Protein AF-A0AAT9WAZ8-F1 (afdb_monomer)

Mean predicted aligned error: 16.52 Å

Solvent-accessible surface area (backbone atoms only — not comparable to full-atom values): 7662 Å² total; per-residue (Å²): 144,78,89,80,87,77,90,77,90,78,79,91,81,81,81,81,82,72,86,72,89,79,86,80,87,79,83,78,88,62,100,82,79,78,72,81,79,76,84,78,75,81,79,75,82,80,75,81,80,76,79,80,79,82,88,75,81,82,83,56,69,64,51,25,56,71,21,58,94,56,58,67,73,41,72,49,77,42,74,80,48,99,47,29,38,41,32,26,31,19,38,69,56,98,90,39,52,37,54,44,81,73,46,75,51,64,72,127

Radius of gyration: 33.96 Å; Cα contacts (8 Å, |Δi|>4): 90; chains: 1; bounding box: 61×76×70 Å

Structure (mmCIF, N/CA/C/O backbone):
data_AF-A0AAT9WAZ8-F1
#
_entry.id   AF-A0AAT9WAZ8-F1
#
loop_
_atom_site.group_PDB
_atom_site.id
_atom_site.type_symbol
_atom_site.label_atom_id
_atom_site.label_alt_id
_atom_site.label_comp_id
_atom_site.label_asym_id
_atom_site.label_entity_id
_atom_site.label_seq_id
_atom_site.pdbx_PDB_ins_code
_atom_site.Cartn_x
_atom_site.Cartn_y
_atom_site.Cartn_z
_atom_site.occupancy
_atom_site.B_iso_or_equiv
_atom_site.auth_seq_id
_atom_site.auth_comp_id
_atom_site.auth_asym_id
_atom_site.auth_atom_id
_atom_site.pdbx_PDB_model_num
ATOM 1 N N . MET A 1 1 ? 21.183 57.179 -50.342 1.00 43.44 1 MET A N 1
ATOM 2 C CA . MET A 1 1 ? 21.824 56.343 -51.385 1.00 43.44 1 MET A CA 1
ATOM 3 C C . MET A 1 1 ? 23.147 55.782 -50.868 1.00 43.44 1 MET A C 1
ATOM 5 O O . MET A 1 1 ? 24.085 56.554 -50.728 1.00 43.44 1 MET A O 1
ATOM 9 N N . LYS A 1 2 ? 23.183 54.477 -50.560 1.00 43.06 2 LYS A N 1
ATOM 10 C CA . LYS A 1 2 ? 24.328 53.528 -50.553 1.00 43.06 2 LYS A CA 1
ATOM 11 C C . LYS A 1 2 ? 23.798 52.249 -49.873 1.00 43.06 2 LYS A C 1
ATOM 13 O O . LYS A 1 2 ? 23.693 52.194 -48.658 1.00 43.06 2 LYS A O 1
ATOM 18 N N . VAL A 1 3 ? 23.072 51.398 -50.597 1.00 49.00 3 VAL A N 1
ATOM 19 C CA . VAL A 1 3 ? 23.555 50.081 -51.065 1.00 49.00 3 VAL A CA 1
ATOM 20 C C . VAL A 1 3 ? 24.901 49.684 -50.455 1.00 49.00 3 VAL A C 1
ATOM 22 O O . VAL A 1 3 ? 25.888 50.342 -50.756 1.00 49.00 3 VAL A O 1
ATOM 25 N N . ILE A 1 4 ? 24.917 48.629 -49.635 1.00 52.50 4 ILE A N 1
ATOM 26 C CA . ILE A 1 4 ? 25.861 47.499 -49.702 1.00 52.50 4 ILE A CA 1
ATOM 27 C C . ILE A 1 4 ? 25.246 46.365 -48.872 1.00 52.50 4 ILE A C 1
ATOM 29 O O . ILE A 1 4 ? 25.212 46.388 -47.645 1.00 52.50 4 ILE A O 1
ATOM 33 N N . ALA A 1 5 ? 24.703 45.392 -49.595 1.00 52.84 5 ALA A N 1
ATOM 34 C CA . ALA A 1 5 ? 24.557 44.032 -49.118 1.00 52.84 5 ALA A CA 1
ATOM 35 C C . ALA A 1 5 ? 25.935 43.366 -49.190 1.00 52.84 5 ALA A C 1
ATOM 37 O O . ALA A 1 5 ? 26.611 43.488 -50.211 1.00 52.84 5 ALA A O 1
ATOM 38 N N . LEU A 1 6 ? 26.332 42.644 -48.146 1.00 49.59 6 LEU A N 1
ATOM 39 C CA . LEU A 1 6 ? 27.383 41.637 -48.243 1.00 49.59 6 LEU A CA 1
ATOM 40 C C . LEU A 1 6 ? 27.120 40.548 -47.202 1.00 49.59 6 LEU A C 1
ATOM 42 O O . LEU A 1 6 ? 27.397 40.683 -46.014 1.00 49.59 6 LEU A O 1
ATOM 46 N N . LEU A 1 7 ? 26.498 39.486 -47.716 1.00 52.59 7 LEU A N 1
ATOM 47 C CA . LEU A 1 7 ? 26.565 38.114 -47.231 1.00 52.59 7 LEU A CA 1
ATOM 48 C C . LEU A 1 7 ? 27.986 37.754 -46.789 1.00 52.59 7 LEU A C 1
ATOM 50 O O . LEU A 1 7 ? 28.916 37.992 -47.552 1.00 52.59 7 LEU A O 1
ATOM 54 N N . LEU A 1 8 ? 28.118 37.071 -45.650 1.00 49.41 8 LEU A N 1
ATOM 55 C CA . LEU A 1 8 ? 29.132 36.032 -45.454 1.00 49.41 8 LEU A CA 1
ATOM 56 C C . LEU A 1 8 ? 28.703 35.101 -44.310 1.00 49.41 8 LEU A C 1
ATOM 58 O O . LEU A 1 8 ? 28.811 35.419 -43.129 1.00 49.41 8 LEU A O 1
ATOM 62 N N . LEU A 1 9 ? 28.182 33.938 -44.711 1.00 56.25 9 LEU A N 1
ATOM 63 C CA . LEU A 1 9 ? 28.113 32.731 -43.894 1.00 56.25 9 LEU A CA 1
ATOM 64 C C . LEU A 1 9 ? 29.544 32.311 -43.524 1.00 56.25 9 LEU A C 1
ATOM 66 O O . LEU A 1 9 ? 30.362 32.102 -44.417 1.00 56.25 9 LEU A O 1
ATOM 70 N N . ALA A 1 10 ? 29.817 32.095 -42.238 1.00 57.12 10 ALA A N 1
ATOM 71 C CA . ALA A 1 10 ? 31.008 31.378 -41.786 1.00 57.12 10 ALA A CA 1
ATOM 72 C C . ALA A 1 10 ? 30.628 30.340 -40.717 1.00 57.12 10 ALA A C 1
ATOM 74 O O . ALA A 1 10 ? 30.482 30.639 -39.537 1.00 57.12 10 ALA A O 1
ATOM 75 N N . ALA A 1 11 ? 30.394 29.130 -41.227 1.00 54.25 11 ALA A N 1
ATOM 76 C CA . ALA A 1 11 ? 30.575 27.801 -40.645 1.00 54.25 11 ALA A CA 1
ATOM 77 C C . ALA A 1 11 ? 30.769 27.665 -39.117 1.00 54.25 11 ALA A C 1
ATOM 79 O O . ALA A 1 11 ? 31.848 27.913 -38.579 1.00 54.25 11 ALA A O 1
ATOM 80 N N . LEU A 1 12 ? 29.765 27.074 -38.454 1.00 55.50 12 LEU A N 1
ATOM 81 C CA . LEU A 1 12 ? 29.956 26.325 -37.210 1.00 55.50 12 LEU A CA 1
ATOM 82 C C . LEU A 1 12 ? 30.888 25.137 -37.493 1.00 55.50 12 LEU A C 1
ATOM 84 O O . LEU A 1 12 ? 30.493 24.184 -38.161 1.00 55.50 12 LEU A O 1
ATOM 88 N N . SER A 1 13 ? 32.112 25.187 -36.974 1.00 53.97 13 SER A N 1
ATOM 89 C CA . SER A 1 13 ? 33.029 24.044 -36.969 1.00 53.97 13 SER A CA 1
ATOM 90 C C . SER A 1 13 ? 33.105 23.468 -35.557 1.00 53.97 13 SER A C 1
ATOM 92 O O . SER A 1 13 ? 33.975 23.830 -34.771 1.00 53.97 13 SER A O 1
ATOM 94 N N . THR A 1 14 ? 32.175 22.577 -35.217 1.00 53.69 14 THR A N 1
ATOM 95 C CA . THR A 1 14 ? 32.267 21.711 -34.035 1.00 53.69 14 THR A CA 1
ATOM 96 C C . THR A 1 14 ? 32.882 20.375 -34.441 1.00 53.69 14 THR A C 1
ATOM 98 O O . THR A 1 14 ? 32.183 19.448 -34.836 1.00 53.69 14 THR A O 1
ATOM 101 N N . ALA A 1 15 ? 34.203 20.254 -34.320 1.00 51.62 15 ALA A N 1
ATOM 102 C CA . ALA A 1 15 ? 34.882 18.961 -34.347 1.00 51.62 15 ALA A CA 1
ATOM 103 C C . ALA A 1 15 ? 35.181 18.525 -32.905 1.00 51.62 15 ALA A C 1
ATOM 105 O O . ALA A 1 15 ? 36.294 18.672 -32.407 1.00 51.62 15 ALA A O 1
ATOM 106 N N . ALA A 1 16 ? 34.163 18.007 -32.214 1.00 48.44 16 ALA A N 1
ATOM 107 C CA . ALA A 1 16 ? 34.367 17.232 -30.996 1.00 48.44 16 ALA A CA 1
ATOM 108 C C . ALA A 1 16 ? 34.796 15.816 -31.413 1.00 48.44 16 ALA A C 1
ATOM 110 O O . ALA A 1 16 ? 33.965 14.945 -31.657 1.00 48.44 16 ALA A O 1
ATOM 111 N N . GLY A 1 17 ? 36.104 15.604 -31.566 1.00 50.88 17 GLY A N 1
ATOM 112 C CA . GLY A 1 17 ? 36.675 14.278 -31.783 1.00 50.88 17 GLY A CA 1
ATOM 113 C C . GLY A 1 17 ? 36.599 13.453 -30.502 1.00 50.88 17 GLY A C 1
ATOM 114 O O . GLY A 1 17 ? 37.538 13.450 -29.713 1.00 50.88 17 GLY A O 1
ATOM 115 N N . ALA A 1 18 ? 35.483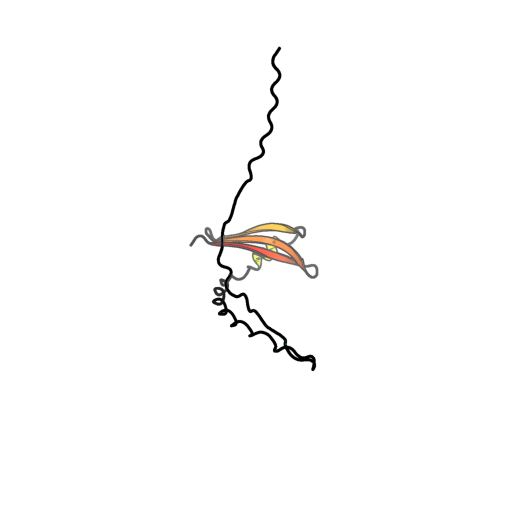 12.761 -30.283 1.00 51.38 18 ALA A N 1
ATOM 116 C CA . ALA A 1 18 ? 35.429 11.673 -29.318 1.00 51.38 18 ALA A CA 1
ATOM 117 C C . ALA A 1 18 ? 36.085 10.443 -29.958 1.00 51.38 18 ALA A C 1
ATOM 119 O O . ALA A 1 18 ? 35.612 9.942 -30.978 1.00 51.38 18 ALA A O 1
ATOM 120 N N . ALA A 1 19 ? 37.188 9.968 -29.377 1.00 54.91 19 ALA A N 1
ATOM 121 C CA . ALA A 1 19 ? 37.755 8.672 -29.719 1.00 54.91 19 ALA A CA 1
ATOM 122 C C . ALA A 1 19 ? 36.691 7.599 -29.452 1.00 54.91 19 ALA A C 1
ATOM 124 O O . ALA A 1 19 ? 36.375 7.309 -28.301 1.00 54.91 19 ALA A O 1
ATOM 125 N N . THR A 1 20 ? 36.102 7.046 -30.511 1.00 55.84 20 THR A N 1
ATOM 126 C CA . THR A 1 20 ? 35.191 5.907 -30.410 1.00 55.84 20 THR A CA 1
ATOM 127 C C . THR A 1 20 ? 36.016 4.647 -30.155 1.00 55.84 20 THR A C 1
ATOM 129 O O . THR A 1 20 ? 36.774 4.242 -31.043 1.00 55.84 20 THR A O 1
ATOM 132 N N . PRO A 1 21 ? 35.911 4.007 -28.980 1.00 52.16 21 PRO A N 1
ATOM 133 C CA . PRO A 1 21 ? 36.512 2.698 -28.780 1.00 52.16 21 PRO A CA 1
ATOM 134 C C . PRO A 1 21 ? 35.838 1.674 -29.710 1.00 52.16 21 PRO A C 1
ATOM 136 O O . PRO A 1 21 ? 34.614 1.578 -29.740 1.00 52.16 21 PRO A O 1
ATOM 139 N N . GLY A 1 22 ? 36.641 0.893 -30.444 1.00 57.75 22 GLY A N 1
ATOM 140 C CA . GLY A 1 22 ? 36.197 -0.387 -31.017 1.00 57.75 22 GLY A CA 1
ATOM 141 C C . GLY A 1 22 ? 35.841 -0.439 -32.508 1.00 57.75 22 GLY A C 1
ATOM 142 O O . GLY A 1 22 ? 34.917 -1.163 -32.870 1.00 57.75 22 GLY A O 1
ATOM 143 N N . VAL A 1 23 ? 36.562 0.250 -33.400 1.00 62.59 23 VAL A N 1
ATOM 144 C CA . VAL A 1 23 ? 36.430 -0.027 -34.846 1.00 62.59 23 VAL A CA 1
ATOM 145 C C . VAL A 1 23 ? 37.237 -1.281 -35.205 1.00 62.59 23 VAL A C 1
ATOM 147 O O . VAL A 1 23 ? 38.459 -1.233 -35.336 1.00 62.59 23 VAL A O 1
ATOM 150 N N . TYR A 1 24 ? 36.553 -2.416 -35.364 1.00 64.88 24 TYR A N 1
ATOM 151 C CA . TYR A 1 24 ? 37.145 -3.650 -35.887 1.00 64.88 24 TYR A CA 1
ATOM 152 C C . TYR A 1 24 ? 37.084 -3.648 -37.421 1.00 64.88 24 TYR A C 1
ATOM 154 O O . TYR A 1 24 ? 36.025 -3.867 -38.009 1.00 64.88 24 TYR A O 1
ATOM 162 N N . HIS A 1 25 ? 38.222 -3.419 -38.081 1.00 66.75 25 HIS A N 1
ATOM 163 C CA . HIS A 1 25 ? 38.349 -3.625 -39.524 1.00 66.75 25 HIS A CA 1
ATOM 164 C C . HIS A 1 25 ? 38.528 -5.121 -39.813 1.00 66.75 25 HIS A C 1
ATOM 166 O O . HIS A 1 25 ? 39.548 -5.702 -39.451 1.00 66.75 25 HIS A O 1
ATOM 172 N N . TYR A 1 26 ? 37.547 -5.745 -40.469 1.00 63.28 26 TYR A N 1
ATOM 173 C CA . TYR A 1 26 ? 37.653 -7.117 -40.967 1.00 63.28 26 TYR A CA 1
ATOM 174 C C . TYR A 1 26 ? 37.831 -7.102 -42.490 1.00 63.28 26 TYR A C 1
ATOM 176 O O . TYR A 1 26 ? 37.049 -6.490 -43.214 1.00 63.28 26 TYR A O 1
ATOM 184 N N . THR A 1 27 ? 38.874 -7.764 -42.993 1.00 65.56 27 THR A N 1
ATOM 185 C CA . THR A 1 27 ? 39.087 -7.976 -44.429 1.00 65.56 27 THR A CA 1
ATOM 186 C C . THR A 1 27 ? 38.665 -9.400 -44.781 1.00 65.56 27 THR A C 1
ATOM 188 O O . THR A 1 27 ? 39.302 -10.373 -44.382 1.00 65.56 27 THR A O 1
ATOM 191 N N . CYS A 1 28 ? 37.547 -9.546 -45.498 1.00 63.22 28 CYS A N 1
ATOM 192 C CA . CYS A 1 28 ? 37.122 -10.848 -46.011 1.00 63.22 28 CYS A CA 1
ATOM 193 C C . CYS A 1 28 ? 37.737 -11.068 -47.391 1.00 63.22 28 CYS A C 1
ATOM 195 O O . CYS A 1 28 ? 37.263 -10.513 -48.381 1.00 63.22 28 CYS A O 1
ATOM 197 N N . THR A 1 29 ? 38.789 -11.879 -47.449 1.00 65.31 29 THR A N 1
ATOM 198 C CA . THR A 1 29 ? 39.551 -12.126 -48.681 1.00 65.31 29 THR A CA 1
ATOM 199 C C . THR A 1 29 ? 39.468 -13.592 -49.102 1.00 65.31 29 THR A C 1
ATOM 201 O O . THR A 1 29 ? 40.491 -14.203 -49.388 1.00 65.31 29 THR A O 1
ATOM 204 N N . ASP A 1 30 ? 38.267 -14.181 -49.135 1.00 57.28 30 ASP A N 1
ATOM 205 C CA . ASP A 1 30 ? 38.112 -15.558 -49.617 1.00 57.28 30 ASP A CA 1
ATOM 206 C C . ASP A 1 30 ? 36.899 -15.742 -50.542 1.00 57.28 30 ASP A C 1
ATOM 208 O O . ASP A 1 30 ? 35.777 -15.332 -50.233 1.00 57.28 30 ASP A O 1
ATOM 212 N N . LYS A 1 31 ? 37.139 -16.382 -51.696 1.00 57.34 31 LYS A N 1
ATOM 213 C CA . LYS A 1 31 ? 36.130 -16.712 -52.718 1.00 57.34 31 LYS A CA 1
ATOM 214 C C . LYS A 1 31 ? 35.180 -17.856 -52.292 1.00 57.34 31 LYS A C 1
ATOM 216 O O . LYS A 1 31 ? 34.340 -18.252 -53.094 1.00 57.34 31 LYS A O 1
ATOM 221 N N . GLY A 1 32 ? 35.288 -18.364 -51.059 1.00 61.78 32 GLY A N 1
ATOM 222 C CA . GLY A 1 32 ? 34.510 -19.472 -50.486 1.00 61.78 32 GLY A CA 1
ATOM 223 C C . GLY A 1 32 ? 33.418 -19.097 -49.469 1.00 61.78 32 GLY A C 1
ATOM 224 O O . GLY A 1 32 ? 32.716 -19.978 -48.976 1.00 61.78 32 GLY A O 1
ATOM 225 N N . GLY A 1 33 ? 33.204 -17.811 -49.171 1.00 64.75 33 GLY A N 1
ATOM 226 C CA . GLY A 1 33 ? 31.917 -17.343 -48.635 1.00 64.75 33 GLY A CA 1
ATOM 227 C C . GLY A 1 33 ? 31.592 -17.612 -47.157 1.00 64.75 33 GLY A C 1
ATOM 228 O O . GLY A 1 33 ? 30.416 -17.821 -46.843 1.00 64.75 33 GLY A O 1
ATOM 229 N N . LYS A 1 34 ? 32.561 -17.543 -46.231 1.00 62.66 34 LYS A N 1
ATOM 230 C CA . LYS A 1 34 ? 32.276 -17.343 -44.791 1.00 62.66 34 LYS A CA 1
ATOM 231 C C . LYS A 1 34 ? 33.328 -16.424 -44.152 1.00 62.66 34 LYS A C 1
ATOM 233 O O . LYS A 1 34 ? 34.478 -16.814 -43.987 1.00 62.66 34 LYS A O 1
ATOM 238 N N . CYS A 1 35 ? 32.929 -15.204 -43.795 1.00 72.06 35 CYS A N 1
ATOM 239 C CA . CYS A 1 35 ? 33.732 -14.308 -42.955 1.00 72.06 35 CYS A CA 1
ATOM 240 C C . CYS A 1 35 ? 33.787 -14.831 -41.506 1.00 72.06 35 CYS A C 1
ATOM 242 O O . CYS A 1 35 ? 32.793 -15.411 -41.052 1.00 72.06 35 CYS A O 1
ATOM 244 N N . PRO A 1 36 ? 34.887 -14.611 -40.759 1.00 75.19 36 PRO A N 1
ATOM 245 C CA . PRO A 1 36 ? 34.930 -14.957 -39.344 1.00 75.19 36 PRO A CA 1
ATOM 246 C C . PRO A 1 36 ? 33.910 -14.112 -38.563 1.00 75.19 36 PRO A C 1
ATOM 248 O O . PRO A 1 36 ? 33.765 -12.917 -38.842 1.00 75.19 36 PRO A O 1
ATOM 251 N N . PRO A 1 37 ? 33.192 -14.705 -37.593 1.00 73.69 37 PRO A N 1
ATOM 252 C CA . PRO A 1 37 ? 32.305 -13.942 -36.733 1.00 73.69 37 PRO A CA 1
ATOM 253 C C . PRO A 1 37 ? 33.125 -12.958 -35.880 1.00 73.69 37 PRO A C 1
ATOM 255 O O . PRO A 1 37 ? 34.239 -13.288 -35.461 1.00 73.69 37 PRO A O 1
ATOM 258 N N . PRO A 1 38 ? 32.602 -11.749 -35.624 1.00 79.06 38 PRO A N 1
ATOM 259 C CA . PRO A 1 38 ? 33.286 -10.766 -34.796 1.00 79.06 38 PRO A CA 1
ATOM 260 C C . PRO A 1 3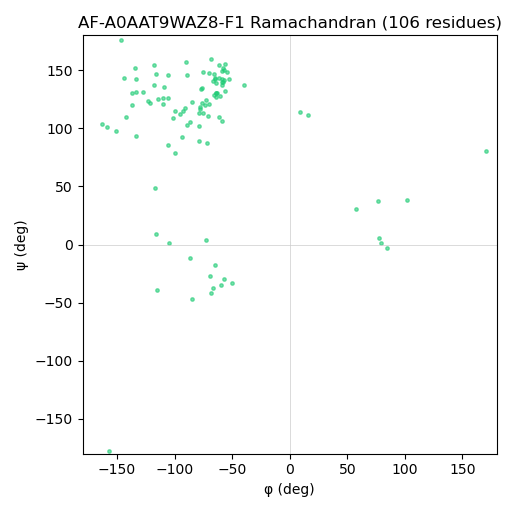8 ? 33.492 -11.288 -33.363 1.00 79.06 38 PRO A C 1
ATOM 262 O O . PRO A 1 38 ? 32.703 -12.116 -32.892 1.00 79.06 38 PRO A O 1
ATOM 265 N N . PRO A 1 39 ? 34.515 -10.789 -32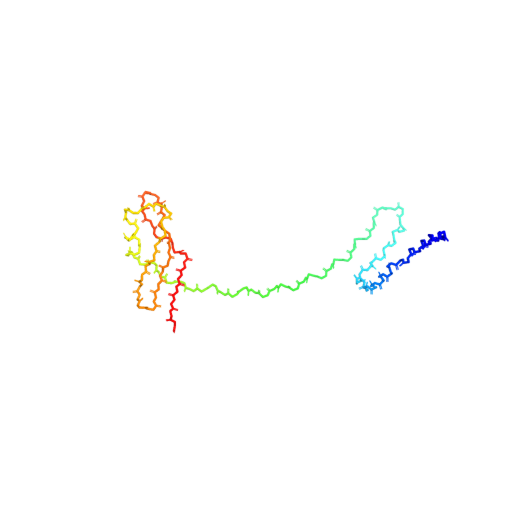.642 1.00 80.50 39 PRO A N 1
ATOM 266 C CA . PRO A 1 39 ? 34.696 -11.100 -31.229 1.00 80.50 39 PRO A CA 1
ATOM 267 C C . PRO A 1 39 ? 33.446 -10.722 -30.432 1.00 80.50 39 PRO A C 1
ATOM 269 O O . PRO A 1 39 ? 32.925 -9.614 -30.574 1.00 80.50 39 PRO A O 1
ATOM 272 N N . VAL A 1 40 ? 32.972 -11.633 -29.582 1.00 85.06 40 VAL A N 1
ATOM 273 C CA . VAL A 1 40 ?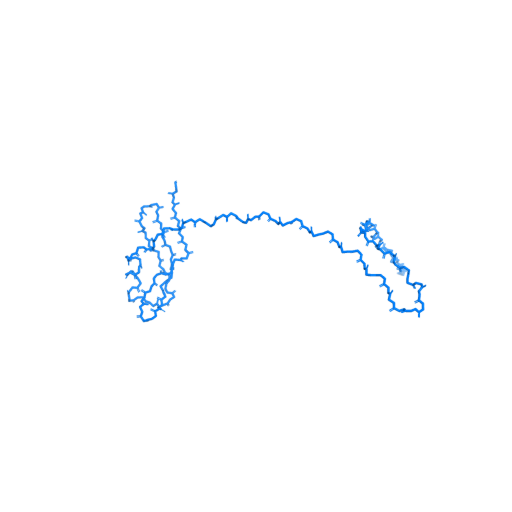 31.862 -11.343 -28.669 1.00 85.06 40 VAL A CA 1
ATOM 274 C C . VAL A 1 40 ? 32.384 -10.411 -27.568 1.00 85.06 40 VAL A C 1
ATOM 276 O O . VAL A 1 40 ? 33.374 -10.758 -26.918 1.00 85.06 40 VAL A O 1
ATOM 279 N N . PRO A 1 41 ? 31.765 -9.238 -27.345 1.00 86.75 41 PRO A N 1
ATOM 280 C CA . PRO A 1 41 ? 32.156 -8.351 -26.257 1.00 86.75 41 PRO A CA 1
ATOM 281 C C . PRO A 1 41 ? 32.045 -9.045 -24.890 1.00 86.75 41 PRO A C 1
ATOM 283 O O . PRO A 1 41 ? 31.162 -9.889 -24.706 1.00 86.75 41 PRO A O 1
ATOM 286 N N . PRO A 1 42 ? 32.891 -8.682 -23.910 1.00 87.94 42 PRO A N 1
ATOM 287 C CA . PRO A 1 42 ? 32.732 -9.170 -22.548 1.00 87.94 42 PRO A CA 1
ATOM 288 C C . PRO A 1 42 ? 31.362 -8.762 -21.998 1.00 87.94 42 PRO A C 1
ATOM 290 O O . PRO A 1 42 ? 30.912 -7.629 -22.182 1.00 87.94 42 PRO A O 1
ATOM 293 N N . VAL A 1 43 ? 30.699 -9.697 -21.317 1.00 90.69 43 VAL A N 1
ATOM 294 C CA . VAL A 1 43 ? 29.424 -9.428 -20.646 1.00 90.69 43 VAL A CA 1
ATOM 295 C C . VAL A 1 43 ? 29.680 -8.429 -19.507 1.00 90.69 43 VAL A C 1
ATOM 297 O O . VAL A 1 43 ? 30.585 -8.666 -18.701 1.00 90.69 43 VAL A O 1
ATOM 300 N N . PRO A 1 44 ? 28.924 -7.318 -19.417 1.00 90.81 44 PRO A N 1
ATOM 301 C CA . PRO A 1 44 ? 29.035 -6.388 -18.299 1.00 90.81 44 PRO A CA 1
ATOM 302 C C . PRO A 1 44 ? 28.796 -7.085 -16.950 1.00 90.81 44 PRO A C 1
ATOM 304 O O . PRO A 1 44 ? 28.021 -8.044 -16.889 1.00 90.81 44 PRO A O 1
ATOM 307 N N . PRO A 1 45 ? 29.409 -6.606 -15.853 1.00 90.81 45 PRO A N 1
ATOM 308 C CA . PRO A 1 45 ? 29.114 -7.134 -14.529 1.00 90.81 45 PRO A CA 1
ATOM 309 C C . PRO A 1 45 ? 27.626 -6.958 -14.203 1.00 90.81 45 PRO A C 1
ATOM 311 O O . PRO A 1 45 ? 27.027 -5.921 -14.498 1.00 90.81 45 PRO A O 1
ATOM 314 N N . VAL A 1 46 ? 27.036 -7.977 -13.578 1.00 92.19 46 VAL A N 1
ATOM 315 C CA . VAL A 1 46 ? 25.656 -7.915 -13.083 1.00 92.19 46 VAL A CA 1
ATOM 316 C C . VAL A 1 46 ? 25.579 -6.8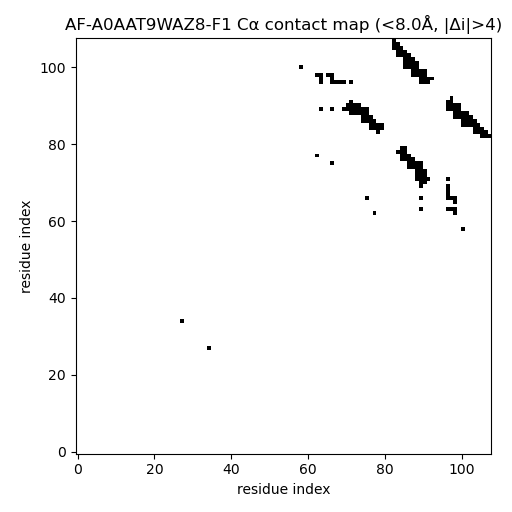47 -11.981 1.00 92.19 46 VAL A C 1
ATOM 318 O O . VAL A 1 46 ? 26.418 -6.866 -11.075 1.00 92.19 46 VAL A O 1
ATOM 321 N N . PRO A 1 47 ? 24.610 -5.911 -12.031 1.00 93.25 47 PRO A N 1
ATOM 322 C CA . PRO A 1 47 ? 24.413 -4.936 -10.965 1.00 93.25 47 PRO A CA 1
ATOM 323 C C . PRO A 1 47 ? 24.160 -5.612 -9.609 1.00 93.25 47 PRO A C 1
ATOM 325 O O . PRO A 1 47 ? 23.593 -6.707 -9.572 1.00 93.25 47 PRO A O 1
ATOM 328 N N . PRO A 1 48 ? 24.512 -4.965 -8.484 1.00 91.75 48 PRO A N 1
ATOM 329 C CA . PRO A 1 48 ? 24.115 -5.444 -7.167 1.00 91.75 48 PRO A CA 1
ATOM 330 C C . PRO A 1 48 ? 22.601 -5.663 -7.095 1.00 91.75 48 PRO A C 1
ATOM 332 O O . PRO A 1 48 ? 21.823 -4.886 -7.656 1.00 91.75 48 PRO A O 1
ATOM 335 N N . ALA A 1 49 ? 22.186 -6.714 -6.388 1.00 92.56 49 ALA A N 1
ATOM 336 C CA . ALA A 1 49 ? 20.774 -6.946 -6.130 1.00 92.56 49 ALA A CA 1
ATOM 337 C C . ALA A 1 49 ? 20.163 -5.739 -5.383 1.00 92.56 49 ALA A C 1
ATOM 339 O O . ALA A 1 49 ? 20.834 -5.161 -4.520 1.00 92.56 49 ALA A O 1
ATOM 340 N N . PRO A 1 50 ? 18.908 -5.355 -5.685 1.00 93.38 50 PRO A N 1
ATOM 341 C CA . PRO A 1 50 ? 18.210 -4.324 -4.930 1.00 93.38 50 PRO A CA 1
ATOM 342 C C . PRO A 1 50 ? 18.132 -4.663 -3.434 1.00 93.38 50 PRO A C 1
ATOM 344 O O . PRO A 1 50 ? 18.143 -5.844 -3.071 1.00 93.38 50 PRO A O 1
ATOM 347 N N . PRO A 1 51 ? 17.996 -3.651 -2.559 1.00 90.12 51 PRO A N 1
ATOM 348 C CA . PRO A 1 51 ? 17.704 -3.885 -1.153 1.00 90.12 51 PRO A CA 1
ATOM 349 C C . PRO A 1 51 ? 16.451 -4.747 -0.979 1.00 90.12 51 PRO A C 1
ATOM 351 O O . PRO A 1 51 ? 15.507 -4.659 -1.769 1.00 90.12 51 PRO A O 1
ATOM 354 N N . ALA A 1 52 ? 16.427 -5.549 0.086 1.00 90.88 52 ALA A N 1
ATOM 355 C CA . ALA A 1 52 ? 15.220 -6.265 0.473 1.00 90.88 52 ALA A CA 1
ATOM 356 C C . ALA A 1 52 ? 14.075 -5.272 0.728 1.00 90.88 52 ALA A C 1
ATOM 358 O O . ALA A 1 52 ? 14.285 -4.198 1.301 1.00 90.88 52 ALA A O 1
ATOM 359 N N . ALA A 1 53 ? 12.867 -5.635 0.295 1.00 86.50 53 ALA A N 1
ATOM 360 C CA . ALA A 1 53 ? 11.685 -4.825 0.546 1.00 86.50 53 ALA A CA 1
ATOM 361 C C . ALA A 1 53 ? 11.437 -4.694 2.062 1.00 86.50 53 ALA A C 1
ATOM 363 O O . ALA A 1 53 ? 11.656 -5.659 2.801 1.00 86.50 53 ALA A O 1
ATOM 364 N N . PRO A 1 54 ? 10.974 -3.527 2.538 1.00 84.25 54 PRO A N 1
ATOM 365 C CA . PRO A 1 54 ? 10.616 -3.358 3.937 1.00 84.25 54 PRO A CA 1
ATOM 366 C C . PRO A 1 54 ? 9.423 -4.246 4.304 1.00 84.25 54 PRO A C 1
ATOM 368 O O . PRO A 1 54 ? 8.476 -4.395 3.529 1.00 84.25 54 PRO A O 1
ATOM 371 N N . THR A 1 55 ? 9.449 -4.802 5.513 1.00 87.44 55 THR A N 1
ATOM 372 C CA . THR A 1 55 ? 8.322 -5.556 6.068 1.00 87.44 55 THR A CA 1
ATOM 373 C C . THR A 1 55 ? 7.212 -4.587 6.472 1.00 87.44 55 THR A C 1
ATOM 375 O O . THR A 1 55 ? 7.429 -3.710 7.310 1.00 87.44 55 THR A O 1
ATOM 378 N N . LEU A 1 56 ? 6.026 -4.732 5.880 1.00 86.56 56 LEU A N 1
ATOM 379 C CA . LEU A 1 56 ? 4.843 -3.951 6.245 1.00 86.56 56 LEU A CA 1
ATOM 380 C C . LEU A 1 56 ? 4.054 -4.655 7.361 1.00 86.56 56 LEU A C 1
ATOM 382 O O . LEU A 1 56 ? 4.026 -5.888 7.386 1.00 86.56 56 LEU A O 1
ATOM 386 N N . PRO A 1 57 ? 3.415 -3.904 8.276 1.00 87.06 57 PRO A N 1
ATOM 387 C CA . PRO A 1 57 ? 2.541 -4.491 9.285 1.00 87.06 57 PRO A CA 1
ATOM 388 C C . PRO A 1 57 ? 1.264 -5.064 8.663 1.00 87.06 57 PRO A C 1
ATOM 390 O O . PRO A 1 57 ? 0.847 -4.680 7.566 1.00 87.06 57 PRO A O 1
ATOM 393 N N . GLU A 1 58 ? 0.618 -5.963 9.401 1.00 90.62 58 GLU A N 1
ATOM 394 C CA . GLU A 1 58 ? -0.680 -6.511 9.021 1.00 90.62 58 GLU A CA 1
ATOM 395 C C . GLU A 1 58 ? -1.767 -5.431 9.064 1.00 90.62 58 GLU A C 1
ATOM 397 O O . GLU A 1 58 ? -1.811 -4.591 9.965 1.00 90.62 58 GLU A O 1
ATOM 402 N N . ILE A 1 59 ? -2.672 -5.464 8.085 1.00 92.06 59 ILE A N 1
ATOM 403 C CA . ILE A 1 59 ? -3.804 -4.540 8.042 1.00 92.06 59 ILE A CA 1
ATOM 404 C C . ILE A 1 59 ? -4.851 -5.009 9.064 1.00 92.06 59 ILE A C 1
ATOM 406 O O . ILE A 1 59 ? -5.371 -6.120 8.934 1.00 92.06 59 ILE A O 1
ATOM 410 N N . PRO A 1 60 ? -5.237 -4.175 10.045 1.00 90.19 60 PRO A N 1
ATOM 411 C CA . PRO A 1 60 ? -6.207 -4.574 11.052 1.00 90.19 60 PRO A CA 1
ATOM 412 C C . PRO A 1 60 ? -7.596 -4.806 10.440 1.00 90.19 60 PRO A C 1
ATOM 414 O O . PRO A 1 60 ? -8.041 -4.094 9.531 1.00 90.19 60 PRO A O 1
ATOM 417 N N . ALA A 1 61 ? -8.344 -5.758 11.004 1.00 91.94 61 ALA A N 1
ATOM 418 C CA . ALA A 1 61 ? -9.721 -6.049 10.589 1.00 91.94 61 ALA A CA 1
ATOM 419 C C . ALA A 1 61 ? -10.638 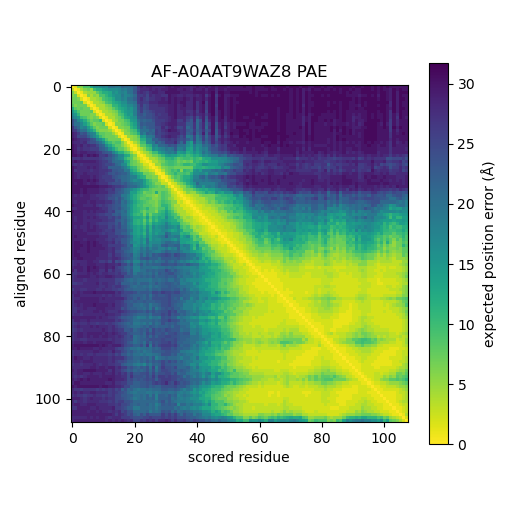-4.815 10.692 1.00 91.94 61 ALA A C 1
ATOM 421 O O . ALA A 1 61 ? -11.566 -4.639 9.907 1.00 91.94 61 ALA A O 1
ATOM 422 N N . GLN A 1 62 ? -10.343 -3.914 11.626 1.00 92.06 62 GLN A N 1
ATOM 423 C CA . GLN A 1 62 ? -11.103 -2.688 11.831 1.00 92.06 62 GLN A CA 1
ATOM 424 C C . GLN A 1 62 ? -10.930 -1.673 10.686 1.00 92.06 62 GLN A C 1
ATOM 426 O O . GLN A 1 62 ? -11.872 -0.943 10.383 1.00 92.06 62 GLN A O 1
ATOM 431 N N . ALA A 1 63 ? -9.795 -1.688 9.975 1.00 93.44 63 ALA A N 1
ATOM 432 C CA . ALA A 1 63 ? -9.630 -0.903 8.749 1.00 93.44 63 ALA A CA 1
ATOM 433 C C . ALA A 1 63 ? -10.548 -1.419 7.627 1.00 93.44 63 ALA A C 1
ATOM 435 O O . ALA A 1 63 ? -11.153 -0.629 6.907 1.00 93.44 63 ALA A O 1
ATOM 436 N N . HIS A 1 64 ? -10.736 -2.739 7.532 1.00 93.69 64 HIS A N 1
ATOM 437 C CA . HIS A 1 64 ? -11.688 -3.343 6.596 1.00 93.69 64 HIS A CA 1
ATOM 438 C C . HIS A 1 64 ? -13.134 -3.027 6.993 1.00 93.69 64 HIS A C 1
ATOM 440 O O . HIS A 1 64 ? -13.950 -2.666 6.147 1.00 93.69 64 HIS A O 1
ATOM 446 N N . ALA A 1 65 ? -13.444 -3.086 8.292 1.00 93.62 65 ALA A N 1
ATOM 447 C CA . ALA A 1 65 ? -14.753 -2.710 8.815 1.00 93.62 65 ALA A CA 1
ATOM 448 C C . ALA A 1 65 ? -15.102 -1.242 8.504 1.00 93.62 65 ALA A C 1
ATOM 450 O O . ALA A 1 65 ? -16.252 -0.941 8.197 1.00 93.62 65 ALA A O 1
ATOM 451 N N . ALA A 1 66 ? -14.114 -0.339 8.493 1.00 92.81 66 ALA A N 1
ATOM 452 C CA . ALA A 1 66 ? -14.311 1.061 8.113 1.00 92.81 66 ALA A CA 1
ATOM 453 C C . ALA A 1 66 ? -14.717 1.252 6.636 1.00 92.81 66 ALA A C 1
ATOM 455 O O . ALA A 1 66 ? -15.254 2.304 6.284 1.00 92.81 66 ALA A O 1
ATOM 456 N N . CYS A 1 67 ? -14.498 0.247 5.781 1.00 93.94 67 CYS A N 1
ATOM 457 C CA . CYS A 1 67 ? -14.962 0.234 4.395 1.00 93.94 67 CYS A CA 1
ATOM 458 C C . CYS A 1 67 ? -16.388 -0.308 4.221 1.00 93.94 67 CYS A C 1
ATOM 460 O O . CYS A 1 67 ? -16.966 -0.149 3.145 1.00 93.94 67 CYS A O 1
ATOM 462 N N . VAL A 1 68 ? -16.987 -0.922 5.247 1.00 92.69 68 VAL A N 1
ATOM 463 C CA . VAL A 1 68 ? -18.359 -1.440 5.161 1.00 92.69 68 VAL A CA 1
ATOM 464 C C . VAL A 1 68 ? -19.335 -0.279 4.957 1.00 92.69 68 VAL A C 1
ATOM 466 O O . VAL A 1 68 ? -19.329 0.699 5.700 1.00 92.69 68 VAL A O 1
ATOM 469 N N . GLY A 1 69 ? -20.167 -0.379 3.917 1.00 90.12 69 GLY A N 1
ATOM 470 C CA . GLY A 1 69 ? -21.130 0.662 3.542 1.00 90.12 69 GLY A CA 1
ATOM 471 C C . GLY A 1 69 ? -20.539 1.845 2.767 1.00 90.12 69 GLY A C 1
ATOM 472 O O . GLY A 1 69 ? -21.281 2.761 2.420 1.00 90.12 69 GLY A O 1
ATOM 473 N N . LYS A 1 70 ? -19.231 1.843 2.472 1.00 93.25 70 LYS A N 1
ATOM 474 C CA . LYS A 1 70 ? -18.610 2.816 1.562 1.00 93.25 70 LYS A CA 1
ATOM 475 C C . LYS A 1 70 ? -18.622 2.303 0.127 1.00 93.25 70 LYS A C 1
ATOM 477 O O . LYS A 1 70 ? -18.651 1.101 -0.121 1.00 93.25 70 LYS A O 1
ATOM 482 N N . ASN A 1 71 ? -18.544 3.232 -0.819 1.00 95.06 71 ASN A N 1
ATOM 483 C CA . ASN A 1 71 ? -18.441 2.893 -2.233 1.00 95.06 71 ASN A CA 1
ATOM 484 C C . ASN A 1 71 ? -17.026 2.398 -2.557 1.00 95.06 71 ASN A C 1
ATOM 486 O O . ASN A 1 71 ? -16.043 2.876 -1.976 1.00 95.06 71 ASN A O 1
ATOM 490 N N . ALA A 1 72 ? -16.914 1.490 -3.527 1.00 95.50 72 ALA A N 1
ATOM 491 C CA . ALA A 1 72 ? -15.621 1.113 -4.086 1.00 95.50 72 ALA A CA 1
ATOM 492 C C . ALA A 1 72 ? -14.890 2.351 -4.647 1.00 95.50 72 ALA A C 1
ATOM 494 O O . ALA A 1 72 ? -15.515 3.251 -5.207 1.00 95.50 72 ALA A O 1
ATOM 495 N N . GLY A 1 73 ? -13.574 2.411 -4.455 1.00 95.31 73 GLY A N 1
ATOM 496 C CA . GLY A 1 73 ? -12.724 3.553 -4.794 1.00 95.31 73 GLY A CA 1
ATOM 497 C C . GLY A 1 73 ? -12.672 4.657 -3.732 1.00 95.31 73 GLY A C 1
ATOM 498 O O . GLY A 1 73 ? -11.923 5.617 -3.895 1.00 95.31 73 GLY A O 1
ATOM 499 N N . THR A 1 74 ? -13.422 4.547 -2.630 1.00 96.75 74 THR A N 1
ATOM 500 C CA . THR A 1 74 ? -13.369 5.549 -1.553 1.00 96.75 74 THR A CA 1
ATOM 501 C C . THR A 1 74 ? -12.036 5.477 -0.815 1.00 96.75 74 THR A C 1
ATOM 503 O O . THR A 1 74 ? -11.717 4.449 -0.219 1.00 96.75 74 THR A O 1
ATOM 506 N N . SER A 1 75 ? -11.285 6.576 -0.793 1.00 96.62 75 SER A N 1
ATOM 507 C CA . SER A 1 75 ? -10.080 6.691 0.032 1.00 96.62 75 SER A CA 1
ATOM 508 C C . SER A 1 75 ? -10.436 6.932 1.495 1.00 96.62 75 SER A C 1
ATOM 510 O O . SER A 1 75 ? -11.261 7.795 1.803 1.00 96.62 75 SER A O 1
ATOM 512 N N . ILE A 1 76 ? -9.791 6.198 2.400 1.00 95.06 76 ILE A N 1
ATOM 513 C CA . ILE A 1 76 ? -9.913 6.399 3.845 1.00 95.06 76 ILE A CA 1
ATOM 514 C C . ILE A 1 76 ? -8.537 6.382 4.512 1.00 95.06 76 ILE A C 1
ATOM 516 O O . ILE A 1 76 ? -7.612 5.706 4.056 1.00 95.06 76 ILE A O 1
ATOM 520 N N . THR A 1 77 ? -8.431 7.101 5.625 1.00 94.56 77 THR A N 1
ATOM 521 C CA . THR A 1 77 ? -7.273 7.061 6.520 1.00 94.56 77 THR A CA 1
ATOM 522 C C . THR A 1 77 ? -7.689 6.387 7.819 1.00 94.56 77 THR A C 1
ATOM 524 O O . THR A 1 77 ? -8.666 6.789 8.448 1.00 94.56 77 THR A O 1
ATOM 527 N N . TYR A 1 78 ? -6.946 5.362 8.212 1.00 91.94 78 TYR A N 1
ATOM 528 C CA . TYR A 1 78 ? -7.106 4.617 9.447 1.00 91.94 78 TYR A CA 1
ATOM 529 C C . TYR A 1 78 ? -5.930 4.913 10.382 1.00 91.94 78 TYR A C 1
ATOM 531 O O . TYR A 1 78 ? -4.772 4.683 10.035 1.00 91.94 78 TYR A O 1
ATOM 539 N N . VAL A 1 79 ? -6.225 5.439 11.568 1.00 91.88 79 VAL A N 1
ATOM 540 C CA . VAL A 1 79 ? -5.221 5.746 12.594 1.00 91.88 79 VAL A CA 1
ATOM 541 C C . VAL A 1 79 ? -5.075 4.528 13.498 1.00 91.88 79 VAL A C 1
ATOM 543 O O . VAL A 1 79 ? -6.038 4.130 14.149 1.00 91.88 79 VAL A O 1
ATOM 546 N N . ILE A 1 80 ? -3.886 3.926 13.520 1.00 90.38 80 ILE A N 1
ATOM 547 C CA . ILE A 1 80 ? -3.578 2.757 14.357 1.00 90.38 80 ILE A CA 1
ATOM 548 C C . ILE A 1 80 ? -3.179 3.220 15.752 1.00 90.38 80 ILE A C 1
ATOM 550 O O . ILE A 1 80 ? -3.672 2.713 16.756 1.00 90.38 80 ILE A O 1
ATOM 554 N N . SER A 1 81 ? -2.294 4.209 15.810 1.00 89.12 81 SER A N 1
ATOM 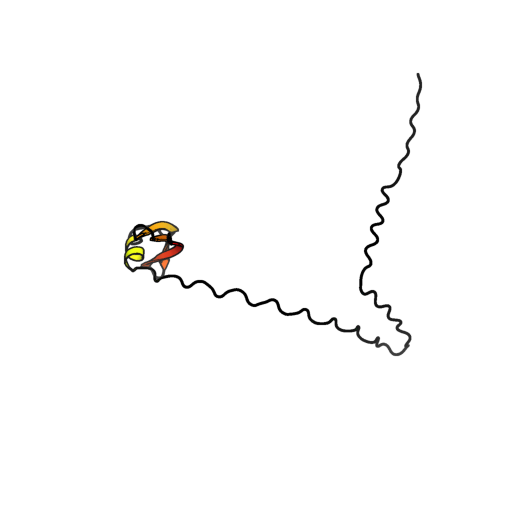555 C CA . SER A 1 81 ? -1.858 4.849 17.042 1.00 89.12 81 SER A CA 1
ATOM 556 C C . SER A 1 81 ? -1.574 6.325 16.774 1.00 89.12 81 SER A C 1
ATOM 558 O O . SER A 1 81 ? -1.653 6.788 15.637 1.00 89.12 81 SER A O 1
ATOM 560 N N . LYS A 1 82 ? -1.242 7.083 17.823 1.00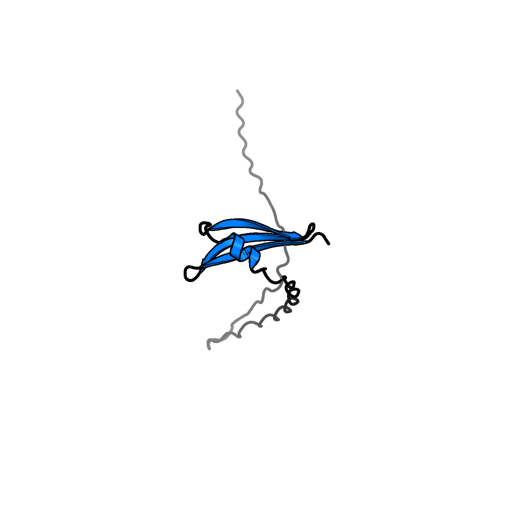 89.12 82 LYS A N 1
ATOM 561 C CA . LYS A 1 82 ? -0.913 8.516 17.725 1.00 89.12 82 LYS A CA 1
ATOM 562 C C . LYS A 1 82 ? 0.128 8.816 16.636 1.00 89.12 82 LYS A C 1
ATOM 564 O O . LYS A 1 82 ? 0.056 9.869 16.010 1.00 89.12 82 LYS A O 1
ATOM 569 N N . ASP A 1 83 ? 1.047 7.883 16.424 1.00 91.00 83 ASP A N 1
ATOM 570 C CA . ASP A 1 83 ? 2.208 8.041 15.560 1.00 91.00 83 ASP A CA 1
ATOM 571 C C . ASP A 1 83 ? 2.173 7.072 14.372 1.00 91.00 83 ASP A C 1
ATOM 573 O O . ASP A 1 83 ? 3.149 6.972 13.642 1.00 91.00 83 ASP A O 1
ATOM 577 N N . GLU A 1 84 ? 1.064 6.359 14.151 1.00 92.44 84 GLU A N 1
ATOM 578 C CA . GLU A 1 84 ? 0.953 5.332 13.118 1.00 92.44 84 GLU A CA 1
ATOM 579 C C . GLU A 1 84 ? -0.374 5.435 12.370 1.00 92.44 84 GLU A C 1
ATOM 581 O O . GLU A 1 84 ? -1.455 5.297 12.951 1.00 92.44 84 GLU A O 1
ATOM 586 N N . VAL A 1 85 ? -0.292 5.650 11.057 1.00 93.50 85 VAL A N 1
ATOM 587 C CA . VAL A 1 85 ? -1.463 5.786 10.189 1.00 93.50 85 VAL A CA 1
ATOM 588 C C . VAL A 1 85 ? -1.320 4.959 8.914 1.00 93.50 85 VAL A C 1
ATOM 590 O O . VAL A 1 85 ? -0.250 4.860 8.309 1.00 93.50 85 VAL A O 1
ATOM 593 N N . MET A 1 86 ? -2.440 4.384 8.492 1.00 94.81 86 MET A N 1
ATOM 594 C CA . MET A 1 86 ? -2.618 3.680 7.230 1.00 94.81 86 MET A CA 1
ATOM 595 C C . MET A 1 86 ? -3.601 4.453 6.362 1.00 94.81 86 MET A C 1
ATOM 597 O O . MET A 1 86 ? -4.737 4.681 6.759 1.00 94.81 86 MET A O 1
ATOM 601 N N . THR A 1 87 ? -3.208 4.801 5.148 1.00 95.19 87 THR A N 1
ATOM 602 C CA . THR A 1 87 ? -4.115 5.355 4.140 1.00 95.19 87 THR A CA 1
ATOM 603 C C . THR A 1 87 ? -4.322 4.319 3.059 1.00 95.19 87 THR A C 1
ATOM 605 O O . THR A 1 87 ? -3.374 3.682 2.592 1.00 95.19 87 THR A O 1
ATOM 608 N N . GLY A 1 88 ? -5.565 4.151 2.641 1.00 95.69 88 GLY A N 1
ATOM 609 C CA . GLY A 1 88 ? -5.910 3.161 1.642 1.00 95.69 88 GLY A CA 1
ATOM 610 C C . GLY A 1 88 ? -7.200 3.476 0.918 1.00 95.69 88 GLY A C 1
ATOM 611 O O . GLY A 1 88 ? -7.828 4.511 1.144 1.00 95.69 88 GLY A O 1
ATOM 612 N N . THR A 1 89 ? -7.580 2.570 0.033 1.00 97.25 89 THR A N 1
ATOM 613 C CA . THR A 1 89 ? -8.808 2.641 -0.754 1.00 97.25 89 THR A CA 1
ATOM 614 C C . THR A 1 89 ? -9.697 1.457 -0.429 1.00 97.25 89 THR A C 1
ATOM 616 O O . THR A 1 89 ? -9.234 0.327 -0.313 1.00 97.25 89 THR A O 1
ATOM 619 N N . CYS A 1 90 ? -10.988 1.717 -0.276 1.00 96.69 90 CYS A N 1
ATOM 620 C CA . CYS A 1 90 ? -11.985 0.673 -0.139 1.00 96.69 90 CYS A CA 1
ATOM 621 C C . CYS A 1 90 ? -12.274 0.079 -1.518 1.00 96.69 90 CYS A C 1
ATOM 623 O O . CYS A 1 90 ? -12.756 0.791 -2.394 1.00 96.69 90 CYS A O 1
ATOM 625 N N . GLU A 1 91 ? -12.012 -1.206 -1.718 1.00 96.06 91 GLU A N 1
ATOM 626 C CA . GLU A 1 91 ? -12.324 -1.923 -2.956 1.00 96.06 91 GLU A CA 1
ATOM 627 C C . GLU A 1 91 ? -13.319 -3.053 -2.696 1.00 96.06 91 GLU A C 1
ATOM 629 O O . GLU A 1 91 ? -13.442 -3.543 -1.574 1.00 96.06 91 GLU A O 1
ATOM 634 N N . SER A 1 92 ? -14.076 -3.430 -3.728 1.00 94.25 92 SER A N 1
ATOM 635 C CA . SER A 1 92 ? -15.007 -4.552 -3.644 1.00 94.25 92 SER A CA 1
ATOM 636 C C . SER A 1 92 ? -14.373 -5.785 -4.273 1.00 94.25 92 SER A C 1
ATOM 638 O O . SER A 1 92 ? -14.143 -5.814 -5.479 1.00 94.25 92 SER A O 1
ATOM 640 N N . GLU A 1 93 ? -14.124 -6.810 -3.464 1.00 91.88 93 GLU A N 1
ATOM 641 C CA . GLU A 1 93 ? -13.625 -8.106 -3.920 1.00 91.88 93 GLU A CA 1
ATOM 642 C C . GLU A 1 93 ? -14.627 -9.186 -3.504 1.00 91.88 93 GLU A C 1
ATOM 644 O O . GLU A 1 93 ? -14.986 -9.310 -2.330 1.00 91.88 93 GLU A O 1
ATOM 649 N N . GLY A 1 94 ? -15.157 -9.936 -4.473 1.00 88.12 94 GLY A N 1
ATOM 650 C CA . GLY A 1 94 ? -16.130 -11.000 -4.196 1.00 88.12 94 GLY A CA 1
ATOM 651 C C . GLY A 1 94 ? -17.399 -10.528 -3.468 1.00 88.12 94 GLY A C 1
ATOM 652 O O . GLY A 1 94 ? -17.962 -11.274 -2.669 1.00 88.12 94 GLY A O 1
ATOM 653 N N . GLY A 1 95 ? -17.826 -9.279 -3.689 1.00 87.00 95 GLY A N 1
ATOM 654 C CA . GLY A 1 95 ? -18.989 -8.679 -3.022 1.00 87.00 95 GLY A CA 1
ATOM 655 C C . GLY A 1 95 ? -18.738 -8.225 -1.579 1.00 87.00 95 GLY A C 1
ATOM 656 O O . GLY A 1 95 ? -19.670 -7.786 -0.907 1.00 87.00 95 GLY A O 1
ATOM 657 N N . LYS A 1 96 ? -17.493 -8.301 -1.093 1.00 89.44 96 LYS A N 1
ATOM 658 C CA . LYS A 1 96 ? -17.076 -7.785 0.215 1.00 89.44 96 LYS A CA 1
ATOM 659 C C . LYS A 1 96 ? -16.262 -6.515 0.033 1.00 89.44 96 LYS A C 1
ATOM 661 O O . LYS A 1 96 ? -15.518 -6.388 -0.932 1.00 89.44 96 LYS A O 1
ATOM 666 N N . MET A 1 97 ? -16.400 -5.585 0.971 1.00 94.00 97 MET A N 1
ATOM 667 C CA . MET A 1 97 ? -15.560 -4.391 1.009 1.00 94.00 97 MET A CA 1
ATOM 668 C C . MET A 1 97 ? -14.255 -4.708 1.737 1.00 94.00 97 MET A C 1
ATOM 670 O O . MET A 1 97 ? -14.280 -5.123 2.896 1.00 94.00 97 MET A O 1
ATOM 674 N N . LEU A 1 98 ? -13.130 -4.499 1.060 1.00 94.44 98 LEU A N 1
ATOM 675 C CA . LEU A 1 98 ? -11.783 -4.636 1.599 1.00 94.44 98 LEU A CA 1
ATOM 676 C C . LEU A 1 98 ? -11.068 -3.291 1.594 1.00 94.44 98 LEU A C 1
ATOM 678 O O . LEU A 1 98 ? -11.271 -2.462 0.711 1.00 94.44 98 LEU A O 1
ATOM 682 N N . PHE A 1 99 ? -10.213 -3.090 2.590 1.00 95.75 99 PHE A N 1
ATOM 683 C CA . PHE A 1 99 ? -9.324 -1.942 2.640 1.00 95.75 99 PHE A CA 1
ATOM 684 C C . PHE A 1 99 ? -7.987 -2.315 2.001 1.00 95.75 99 PHE A C 1
ATOM 686 O O . PHE A 1 99 ? -7.256 -3.156 2.520 1.00 95.75 99 PHE A O 1
ATOM 693 N N . ILE A 1 100 ? -7.659 -1.668 0.887 1.00 95.00 100 ILE A N 1
ATOM 694 C CA . ILE A 1 100 ? -6.398 -1.844 0.174 1.00 95.00 100 ILE A CA 1
ATOM 695 C C . ILE A 1 100 ? -5.432 -0.756 0.627 1.00 95.00 100 ILE A C 1
ATOM 697 O O . ILE A 1 100 ? -5.634 0.428 0.347 1.00 95.00 100 ILE A O 1
ATOM 701 N N . LEU A 1 101 ? -4.372 -1.149 1.332 1.00 94.62 101 LEU A N 1
ATOM 702 C CA . LEU A 1 101 ? -3.347 -0.224 1.809 1.00 94.62 101 LEU A CA 1
ATOM 703 C C . LEU A 1 101 ? -2.621 0.440 0.627 1.00 94.62 101 LEU A C 1
ATOM 705 O O . LEU A 1 101 ? -2.162 -0.231 -0.295 1.00 94.62 101 LEU A O 1
ATOM 709 N N . ARG A 1 102 ? -2.499 1.771 0.667 1.00 94.94 102 ARG A N 1
ATOM 710 C CA . ARG A 1 102 ? -1.802 2.580 -0.351 1.00 94.94 102 ARG A CA 1
ATOM 711 C C . ARG A 1 102 ? -0.573 3.271 0.216 1.00 94.94 102 ARG A C 1
ATOM 713 O O . ARG A 1 102 ? 0.451 3.341 -0.453 1.00 94.94 102 ARG A O 1
ATOM 720 N N . SER A 1 103 ? -0.664 3.759 1.448 1.00 92.94 103 SER A N 1
ATOM 721 C CA . SER A 1 103 ? 0.475 4.318 2.164 1.00 92.94 103 SER A CA 1
ATOM 722 C C . SER A 1 103 ? 0.392 3.993 3.643 1.00 92.94 103 SER A C 1
ATOM 724 O O . SER A 1 103 ? -0.681 4.026 4.239 1.00 92.94 103 SER A O 1
ATOM 726 N N . TYR A 1 104 ? 1.543 3.745 4.243 1.00 93.00 104 TYR A N 1
ATOM 727 C CA . TYR A 1 104 ? 1.695 3.540 5.671 1.00 9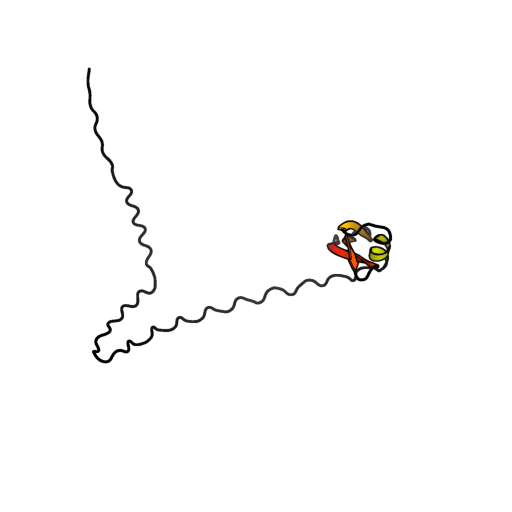3.00 104 TYR A CA 1
ATOM 728 C C . TYR A 1 104 ? 2.780 4.483 6.172 1.00 93.00 104 TYR A C 1
ATOM 730 O O . TYR A 1 104 ? 3.852 4.560 5.571 1.00 93.00 104 TYR A O 1
ATOM 738 N N . SER A 1 105 ? 2.502 5.212 7.248 1.00 91.94 105 SER A N 1
ATOM 739 C CA . SER A 1 105 ? 3.491 6.078 7.879 1.00 91.94 105 SER A CA 1
ATOM 740 C C . SER A 1 105 ? 3.482 5.882 9.380 1.00 91.94 105 SER A C 1
ATOM 742 O O . SER A 1 105 ? 2.425 5.953 10.011 1.00 91.94 105 SER A O 1
ATOM 744 N N . ARG A 1 106 ? 4.681 5.705 9.931 1.00 90.31 106 ARG A N 1
ATOM 745 C CA . ARG A 1 106 ? 4.932 5.678 11.364 1.00 90.31 106 ARG A CA 1
ATOM 746 C C . ARG A 1 106 ? 5.966 6.745 11.705 1.00 90.31 106 ARG A C 1
ATOM 748 O O . ARG A 1 106 ? 7.046 6.727 11.114 1.00 90.31 106 ARG A O 1
ATOM 755 N N . ALA A 1 107 ? 5.649 7.668 12.609 1.00 80.56 107 ALA A N 1
ATOM 756 C CA . ALA A 1 107 ? 6.653 8.546 13.195 1.00 80.56 107 ALA A CA 1
ATOM 757 C C . ALA A 1 107 ? 7.510 7.680 14.130 1.00 80.56 107 ALA A C 1
ATOM 759 O O . ALA A 1 107 ? 7.002 7.093 15.085 1.00 80.56 107 ALA A O 1
ATOM 760 N N . GLY A 1 108 ? 8.765 7.470 13.730 1.00 62.78 108 GLY A N 1
ATOM 761 C CA . GLY A 1 108 ? 9.742 6.659 14.457 1.00 62.78 108 GLY A CA 1
ATOM 762 C C . GLY A 1 108 ? 10.447 7.428 15.559 1.00 62.78 108 GLY A C 1
ATOM 763 O O . GLY A 1 108 ? 10.420 8.679 15.519 1.00 62.78 108 GLY A O 1
#

Secondary structure (DSSP, 8-state):
--------------------S---------TT--PPPPPPPPPPPPPPPPPPPPPPPPPPHHHHHTTTTSPTTEEEEEEEETTEEEEEEEEEETTEEEEEEEEEEE--

Nearest PDB structures (foldseek):
  5l20-assembly1_A  TM=8.431E-01  e=1.484E-01  Bacteroides thetaiotaomicron VPI-5482
  6nag-assembly1_B  TM=8.299E-01  e=1.394E-01  Bacteroides thetaiotaomicron VPI-5482
  6nag-assembly1_A  TM=6.531E-01  e=2.446E-01  Bacteroides thetaiotaomicron VPI-5482
  4eag-assembly1_B  TM=4.445E-01  e=7.078E-01  Rattus norvegicus

Sequence (108 aa):
MKVIALLLLAALSTAAGAATPGVYHYTCTDKGGKCPPPPVPPVPPVPPAPPAAPTLPEIPAQAHAACVGKNAGTSITYVISKDEVMTGTCESEGGKMLFILRSYSRAG

pLDDT: mean 79.59, std 17.17, range [43.06, 97.25]

Foldseek 3Di:
DDDDDDDDDDDDDDPPDDPDPDDDDFDDDDPPDDGDDDDDDDDDDDDDDDDDDDDDDDDDVVLQVVLVPPDFQDWDKDAPDPFKIWIFTFHADPNGTGTDTDDIGGDD